Protein AF-A0A849EPQ3-F1 (afdb_monomer)

Secondary structure (DSSP, 8-state):
-HHHHHHHHHT--SHHHHHHHHHHHHHHHHHHHHHHHHHHHHHHTTTTSSPTT-SPPPPP-

pLDDT: mean 86.04, std 15.66, range [52.81, 98.44]

Sequence (61 aa):
MIRLADQGDADREDTGCGILYGILRDSAYKLWRMAEEEKKRHQKTERWTAPYPAAPERPPL

Mean predicted aligned error: 8.16 Å

Structure (mmCIF, N/CA/C/O backbone):
data_AF-A0A849EPQ3-F1
#
_entry.id   AF-A0A849EPQ3-F1
#
loop_
_atom_site.group_PDB
_atom_site.id
_atom_site.type_symbol
_atom_site.label_atom_id
_atom_site.label_alt_id
_atom_site.label_comp_id
_atom_site.label_asym_id
_atom_site.label_entity_id
_atom_site.label_seq_id
_atom_site.pdbx_PDB_ins_code
_atom_site.Cartn_x
_atom_site.Cartn_y
_atom_site.Cartn_z
_atom_site.occupancy
_atom_site.B_iso_or_equiv
_atom_site.auth_seq_id
_atom_site.auth_comp_id
_atom_site.auth_asym_id
_atom_site.auth_atom_id
_atom_site.pdbx_PDB_model_num
ATOM 1 N N . MET A 1 1 ? -3.264 1.519 -1.282 1.00 93.12 1 MET A N 1
ATOM 2 C CA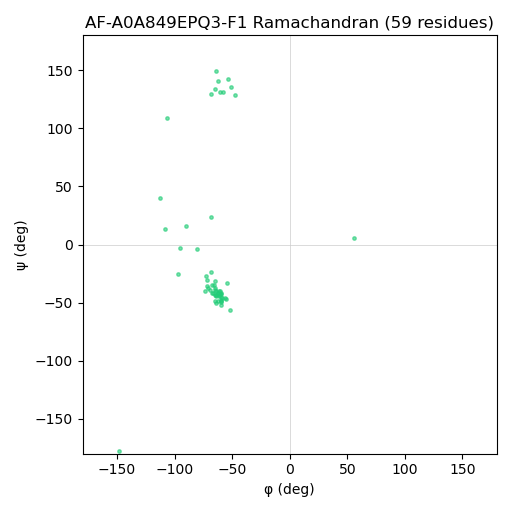 . MET A 1 1 ? -1.784 1.511 -1.283 1.00 93.12 1 MET A CA 1
ATOM 3 C C . MET A 1 1 ? -1.220 0.135 -1.609 1.00 93.12 1 MET A C 1
ATOM 5 O O . MET A 1 1 ? -0.534 0.056 -2.609 1.00 93.12 1 MET A O 1
ATOM 9 N N . ILE A 1 2 ? -1.554 -0.937 -0.872 1.00 96.88 2 ILE A N 1
ATOM 10 C CA . ILE A 1 2 ? -1.057 -2.306 -1.162 1.00 96.88 2 ILE A CA 1
ATOM 11 C C . ILE A 1 2 ? -1.296 -2.706 -2.628 1.00 96.88 2 ILE A C 1
ATOM 13 O O . ILE A 1 2 ? -0.342 -2.896 -3.367 1.00 96.88 2 ILE A O 1
ATOM 17 N N . ARG A 1 3 ? -2.553 -2.664 -3.095 1.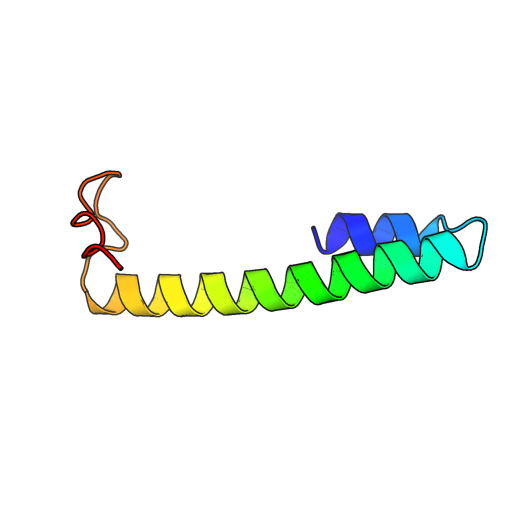00 97.69 3 ARG A N 1
ATOM 18 C CA . ARG A 1 3 ? -2.901 -2.954 -4.501 1.00 97.69 3 ARG A CA 1
ATOM 19 C C . ARG A 1 3 ? -2.140 -2.110 -5.533 1.00 97.69 3 ARG A C 1
ATOM 21 O O . ARG A 1 3 ? -1.887 -2.584 -6.628 1.00 97.69 3 ARG A O 1
ATOM 28 N N . LEU A 1 4 ? -1.812 -0.861 -5.195 1.00 96.94 4 LEU A N 1
ATOM 29 C CA . LEU A 1 4 ? -1.065 0.031 -6.087 1.00 96.94 4 LEU A CA 1
ATOM 30 C C . LEU A 1 4 ? 0.410 -0.380 -6.158 1.00 96.94 4 LEU A C 1
ATOM 32 O O . LEU A 1 4 ? 0.993 -0.359 -7.233 1.00 96.94 4 LEU A O 1
ATOM 36 N N . ALA A 1 5 ? 0.989 -0.773 -5.022 1.00 97.75 5 ALA A N 1
ATOM 37 C CA . ALA A 1 5 ? 2.339 -1.315 -4.976 1.00 97.75 5 ALA A CA 1
ATOM 38 C C . ALA A 1 5 ? 2.444 -2.638 -5.741 1.00 97.75 5 ALA A C 1
ATOM 40 O O . ALA A 1 5 ? 3.412 -2.842 -6.459 1.00 97.75 5 ALA A O 1
ATOM 41 N N . ASP A 1 6 ? 1.439 -3.507 -5.630 1.00 97.56 6 ASP A N 1
ATOM 42 C CA . ASP A 1 6 ? 1.429 -4.789 -6.339 1.00 97.56 6 ASP A CA 1
ATOM 43 C C . ASP A 1 6 ? 1.307 -4.615 -7.851 1.00 97.56 6 ASP A C 1
ATOM 45 O O . ASP A 1 6 ? 2.040 -5.264 -8.590 1.00 97.56 6 ASP A O 1
ATOM 49 N N . GLN A 1 7 ? 0.444 -3.700 -8.305 1.00 97.56 7 GLN A N 1
ATOM 50 C CA . GLN A 1 7 ? 0.347 -3.373 -9.726 1.00 97.56 7 GLN A CA 1
ATOM 51 C C . GLN A 1 7 ? 1.663 -2.784 -10.250 1.00 97.56 7 GLN A C 1
ATOM 53 O O . GLN A 1 7 ? 2.189 -3.248 -11.252 1.00 97.56 7 GLN A O 1
ATOM 58 N N . GLY A 1 8 ? 2.235 -1.806 -9.544 1.00 95.94 8 GLY A N 1
ATOM 59 C CA . GLY A 1 8 ? 3.471 -1.162 -9.982 1.00 95.94 8 GLY A CA 1
ATOM 60 C C . GLY A 1 8 ? 4.698 -2.079 -9.988 1.00 95.94 8 GLY A C 1
ATOM 61 O O . GLY A 1 8 ? 5.557 -1.958 -10.854 1.00 95.94 8 GLY A O 1
ATOM 62 N N . ASP A 1 9 ? 4.788 -3.016 -9.042 1.00 96.50 9 ASP A N 1
ATOM 63 C CA . ASP A 1 9 ? 5.857 -4.022 -9.006 1.00 96.50 9 ASP A CA 1
ATOM 64 C C . ASP A 1 9 ? 5.703 -5.077 -10.118 1.00 96.50 9 ASP A C 1
ATOM 66 O O . ASP A 1 9 ? 6.705 -5.599 -10.613 1.00 96.50 9 ASP A O 1
ATOM 70 N N . ALA A 1 10 ? 4.463 -5.376 -10.531 1.00 97.06 10 ALA A N 1
ATOM 71 C CA . ALA A 1 10 ? 4.175 -6.239 -11.678 1.00 97.06 10 ALA A CA 1
ATOM 72 C C . ALA A 1 10 ? 4.522 -5.560 -13.014 1.00 97.06 10 ALA A C 1
ATOM 74 O O . ALA A 1 10 ? 5.068 -6.213 -13.901 1.00 97.06 10 ALA A O 1
ATOM 75 N N . ASP A 1 11 ? 4.275 -4.253 -13.118 1.00 97.06 11 ASP A N 1
ATOM 76 C CA . ASP A 1 11 ? 4.523 -3.444 -14.317 1.00 97.06 11 ASP A CA 1
ATOM 77 C C . ASP A 1 11 ? 5.940 -2.826 -14.348 1.00 97.06 11 ASP A C 1
ATOM 79 O O . ASP A 1 11 ? 6.189 -1.877 -15.090 1.00 97.06 11 ASP A O 1
ATOM 83 N N . ARG A 1 12 ? 6.880 -3.306 -13.517 1.00 94.94 12 ARG A N 1
ATOM 84 C CA . ARG A 1 12 ? 8.201 -2.670 -13.377 1.00 94.94 12 ARG A CA 1
ATOM 85 C C . ARG A 1 12 ? 9.031 -2.733 -14.660 1.00 94.94 12 ARG A C 1
ATOM 87 O O . ARG A 1 12 ? 9.215 -3.797 -15.248 1.00 94.94 12 ARG A O 1
ATOM 94 N N . GLU A 1 13 ? 9.627 -1.599 -15.014 1.00 96.12 13 GLU A N 1
ATOM 95 C CA . GLU A 1 13 ? 10.513 -1.473 -16.180 1.00 96.12 13 GLU A CA 1
ATOM 96 C C . GLU A 1 13 ? 11.996 -1.593 -15.800 1.00 96.12 13 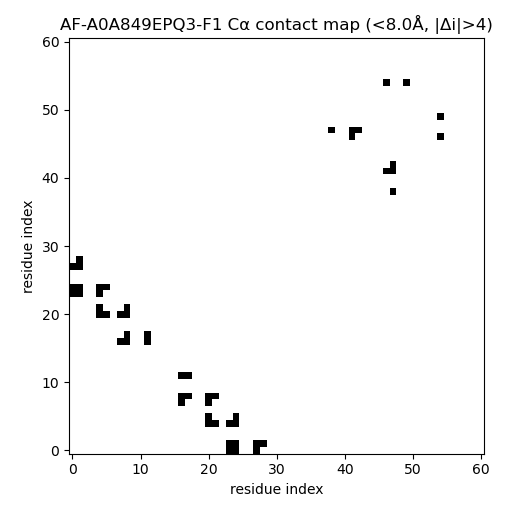GLU A C 1
ATOM 98 O O . GLU A 1 13 ? 12.822 -2.010 -16.612 1.00 96.12 13 GLU A O 1
ATOM 103 N N . ASP A 1 14 ? 12.342 -1.271 -14.550 1.00 96.50 14 ASP A N 1
ATOM 104 C CA . ASP A 1 14 ? 13.710 -1.325 -14.046 1.00 96.50 14 ASP A CA 1
ATOM 105 C C . ASP A 1 14 ? 13.793 -1.674 -12.545 1.00 96.50 14 ASP A C 1
ATOM 107 O O . ASP A 1 14 ? 12.803 -1.932 -11.848 1.00 96.50 14 ASP A O 1
ATOM 111 N N . THR A 1 15 ? 15.023 -1.695 -12.028 1.00 96.19 15 THR A N 1
ATOM 112 C CA . THR A 1 15 ? 15.305 -1.919 -10.604 1.00 96.19 15 THR A CA 1
ATOM 113 C C . THR A 1 15 ? 14.761 -0.791 -9.718 1.00 96.19 15 THR A C 1
ATOM 115 O O . THR A 1 15 ? 14.374 -1.045 -8.575 1.00 96.19 15 THR A O 1
ATOM 118 N N . GLY A 1 16 ? 14.704 0.443 -10.225 1.00 97.69 16 GLY A N 1
ATOM 119 C CA . GLY A 1 16 ? 14.186 1.607 -9.508 1.00 97.69 16 GLY A CA 1
ATOM 120 C C . GLY A 1 16 ? 12.699 1.470 -9.182 1.00 97.69 16 GLY A C 1
ATOM 121 O O . GLY A 1 16 ? 12.307 1.699 -8.036 1.00 97.69 16 GLY A O 1
ATOM 122 N N . CYS A 1 17 ? 11.890 0.998 -10.135 1.00 96.56 17 CYS A N 1
ATOM 123 C CA . CYS A 1 17 ? 10.485 0.642 -9.926 1.00 96.56 17 CYS A CA 1
ATOM 124 C C . CYS A 1 17 ? 10.333 -0.389 -8.799 1.00 96.56 17 CYS A C 1
ATOM 126 O O . CYS A 1 17 ? 9.515 -0.202 -7.897 1.00 96.56 17 CYS A O 1
ATOM 128 N N . GLY A 1 18 ? 11.163 -1.438 -8.797 1.00 95.88 18 GLY A N 1
ATOM 129 C CA . GLY A 1 18 ? 11.146 -2.463 -7.747 1.00 95.88 18 GLY A CA 1
ATOM 130 C C . GLY A 1 18 ? 11.431 -1.895 -6.351 1.00 95.88 18 GLY A C 1
ATOM 131 O O . GLY A 1 18 ? 10.734 -2.220 -5.389 1.00 95.88 18 GLY A O 1
ATOM 132 N N . ILE A 1 19 ? 12.409 -0.991 -6.231 1.00 97.81 19 ILE A N 1
ATOM 133 C CA . ILE A 1 19 ? 12.716 -0.304 -4.965 1.00 97.81 19 ILE A CA 1
ATOM 134 C C . ILE A 1 19 ? 11.539 0.583 -4.537 1.00 97.81 19 ILE A C 1
ATO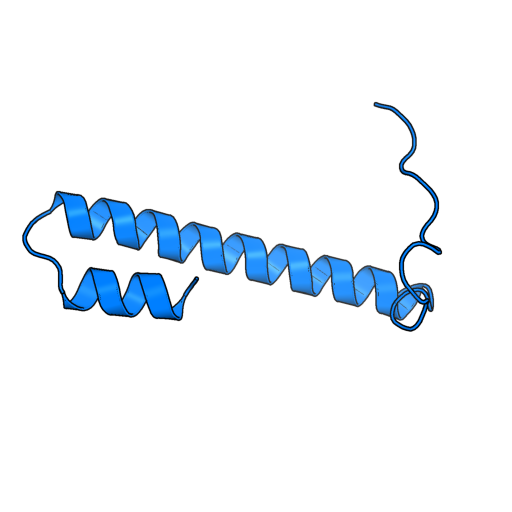M 136 O O . ILE A 1 19 ? 11.091 0.505 -3.391 1.00 97.81 19 ILE A O 1
ATOM 140 N N . LEU A 1 20 ? 11.013 1.401 -5.453 1.00 97.69 20 LEU A N 1
ATOM 141 C CA . LEU A 1 20 ? 9.921 2.335 -5.185 1.00 97.69 20 LEU A CA 1
ATOM 142 C C . LEU A 1 20 ? 8.657 1.612 -4.704 1.00 97.69 20 LEU A C 1
ATOM 144 O O . LEU A 1 20 ? 8.103 1.951 -3.653 1.00 97.69 20 LEU A O 1
ATOM 148 N N . TYR A 1 21 ? 8.205 0.602 -5.445 1.00 98.06 21 TYR A N 1
ATOM 149 C CA . TYR A 1 21 ? 7.000 -0.141 -5.091 1.00 98.06 21 TYR A CA 1
ATOM 150 C C . TYR A 1 21 ? 7.222 -1.064 -3.888 1.00 98.06 21 TYR A C 1
ATOM 152 O O . TYR A 1 21 ? 6.296 -1.255 -3.097 1.00 98.06 21 TYR A O 1
ATOM 160 N N . GLY A 1 22 ? 8.454 -1.524 -3.648 1.00 97.62 22 GLY A N 1
ATOM 161 C CA . GLY A 1 22 ? 8.844 -2.171 -2.394 1.00 97.62 22 GLY A CA 1
ATOM 162 C C . GLY A 1 22 ? 8.655 -1.262 -1.172 1.00 97.62 22 GLY A C 1
ATOM 163 O O . GLY A 1 22 ? 8.001 -1.655 -0.202 1.00 97.62 22 GLY A O 1
ATOM 164 N N . ILE A 1 23 ? 9.148 -0.020 -1.235 1.00 98.19 23 ILE A N 1
ATOM 165 C CA . ILE A 1 23 ? 8.967 0.988 -0.173 1.00 98.19 23 ILE A CA 1
ATOM 166 C C . ILE A 1 23 ? 7.481 1.310 0.028 1.00 98.19 23 ILE A C 1
ATOM 168 O O . ILE A 1 23 ? 7.009 1.395 1.169 1.00 98.19 23 ILE A O 1
ATOM 172 N N . LEU A 1 24 ? 6.724 1.466 -1.064 1.00 98.19 24 LEU A N 1
ATOM 173 C CA . LEU A 1 24 ? 5.287 1.735 -0.999 1.00 98.19 24 LEU A CA 1
ATOM 174 C C . LEU A 1 24 ? 4.537 0.594 -0.297 1.00 98.19 24 LEU A C 1
ATOM 176 O O . LEU A 1 24 ? 3.662 0.854 0.534 1.00 98.19 24 LEU A O 1
ATOM 180 N N . ARG A 1 25 ? 4.887 -0.659 -0.611 1.00 98.19 25 ARG A N 1
ATOM 181 C CA . ARG A 1 25 ? 4.282 -1.860 -0.024 1.00 98.19 25 ARG A CA 1
ATOM 182 C C . ARG A 1 25 ? 4.550 -1.940 1.478 1.00 98.19 25 ARG A C 1
ATOM 184 O O . ARG A 1 25 ? 3.604 -2.087 2.251 1.00 98.19 25 ARG A O 1
ATOM 191 N N . ASP A 1 26 ? 5.805 -1.789 1.899 1.00 98.44 26 ASP A N 1
ATOM 192 C CA . ASP A 1 26 ? 6.184 -1.790 3.320 1.00 98.44 26 ASP A CA 1
ATOM 193 C C . ASP A 1 26 ? 5.467 -0.674 4.101 1.00 98.44 26 ASP A C 1
ATOM 195 O O . ASP A 1 26 ? 4.841 -0.919 5.137 1.00 98.44 26 ASP A O 1
ATOM 199 N N . SER A 1 27 ? 5.454 0.540 3.546 1.00 98.38 27 SER A N 1
ATOM 200 C CA . SER A 1 27 ? 4.746 1.680 4.140 1.00 98.38 27 SER A CA 1
ATOM 201 C C . SER A 1 27 ? 3.248 1.407 4.286 1.00 98.38 27 SER A C 1
ATOM 203 O O . SER A 1 27 ? 2.657 1.716 5.321 1.00 98.38 27 SER A O 1
ATOM 205 N N . ALA A 1 28 ? 2.624 0.783 3.282 1.00 98.19 28 ALA A N 1
ATOM 206 C CA . ALA A 1 28 ? 1.206 0.449 3.317 1.00 98.19 28 ALA A CA 1
ATOM 207 C C . ALA A 1 28 ? 0.861 -0.531 4.449 1.00 98.19 28 ALA A C 1
ATOM 209 O O . ALA A 1 28 ? -0.137 -0.330 5.141 1.00 98.19 28 ALA A O 1
ATOM 210 N N . TYR A 1 29 ? 1.688 -1.555 4.678 1.00 98.25 29 TYR A N 1
ATOM 211 C CA . TYR A 1 29 ? 1.480 -2.501 5.778 1.00 98.25 29 TYR A CA 1
ATOM 212 C C . TYR A 1 29 ? 1.706 -1.866 7.152 1.00 98.25 29 TYR A C 1
ATOM 214 O O . TYR A 1 29 ? 0.938 -2.129 8.081 1.00 98.25 29 TYR A O 1
ATOM 222 N N . LYS A 1 30 ? 2.715 -0.997 7.288 1.00 98.31 30 LYS A N 1
ATOM 223 C CA . LYS A 1 30 ? 2.946 -0.224 8.519 1.00 98.31 30 LYS A CA 1
ATOM 224 C C . LYS A 1 30 ? 1.745 0.662 8.849 1.00 98.31 30 LYS A C 1
ATOM 226 O O . LYS A 1 30 ? 1.253 0.628 9.975 1.00 98.31 30 LYS A O 1
ATOM 231 N N . LEU A 1 31 ? 1.235 1.400 7.861 1.00 97.62 31 LEU A N 1
ATOM 232 C CA . LEU A 1 31 ? 0.037 2.233 8.008 1.00 97.62 31 LEU A CA 1
ATOM 233 C C . LEU A 1 31 ? -1.199 1.408 8.353 1.00 97.62 31 LEU A C 1
ATOM 235 O O . LEU A 1 31 ? -1.943 1.784 9.254 1.00 97.62 31 LEU A O 1
ATOM 239 N N . TRP A 1 32 ? -1.401 0.272 7.686 1.00 96.75 32 TRP A N 1
ATOM 240 C CA . TRP A 1 32 ? -2.526 -0.611 7.981 1.00 96.75 32 TRP A CA 1
ATOM 241 C C . TRP A 1 32 ? -2.499 -1.102 9.431 1.00 96.75 32 TRP A C 1
ATOM 243 O O . TRP A 1 32 ? -3.508 -1.009 10.127 1.00 96.75 32 TRP A O 1
ATOM 253 N N . ARG A 1 33 ? -1.332 -1.531 9.928 1.00 97.50 33 ARG A N 1
ATOM 254 C CA . ARG A 1 33 ? -1.170 -1.929 11.332 1.00 97.50 33 ARG A CA 1
ATOM 255 C C . ARG A 1 33 ? -1.504 -0.784 12.291 1.00 97.50 33 ARG A C 1
ATOM 257 O O . ARG A 1 33 ? -2.287 -0.986 13.214 1.00 97.50 33 ARG A O 1
ATOM 264 N N . MET A 1 34 ? -0.957 0.409 12.053 1.00 96.75 34 MET A N 1
ATOM 265 C CA . MET A 1 34 ? -1.225 1.589 12.885 1.00 96.75 34 MET A CA 1
ATOM 266 C C . MET A 1 34 ? -2.714 1.964 12.892 1.00 96.75 34 MET A C 1
ATOM 268 O O . MET A 1 34 ? -3.261 2.297 13.943 1.00 96.75 34 MET A O 1
ATOM 272 N N . ALA A 1 35 ? -3.388 1.867 11.7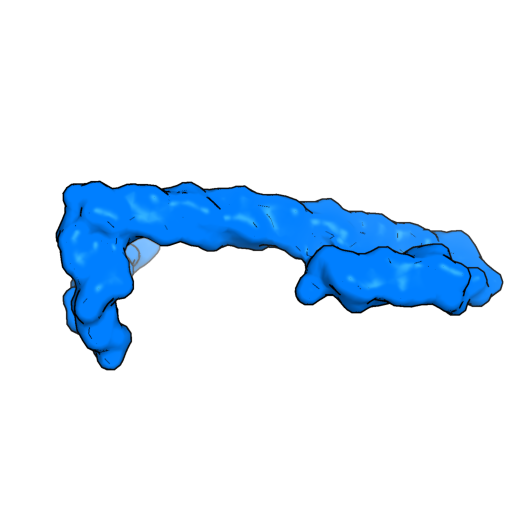44 1.00 94.56 35 ALA A N 1
ATOM 273 C CA . ALA A 1 35 ? -4.820 2.128 11.627 1.00 94.56 35 ALA A CA 1
ATOM 274 C C . ALA A 1 35 ? -5.663 1.095 12.392 1.00 94.56 35 ALA A C 1
ATOM 276 O O . ALA A 1 35 ? -6.609 1.469 13.083 1.00 94.56 35 ALA A O 1
ATOM 277 N N . GLU A 1 36 ? -5.311 -0.192 12.324 1.00 95.19 36 GLU A N 1
ATOM 278 C CA . GLU A 1 36 ? -5.984 -1.245 13.096 1.00 95.19 36 GLU A CA 1
ATOM 279 C C . GLU A 1 36 ? -5.776 -1.078 14.607 1.00 95.19 36 GLU A C 1
ATOM 281 O O . GLU A 1 36 ? -6.700 -1.284 15.396 1.00 95.19 36 GLU A O 1
ATOM 286 N N . GLU A 1 37 ? -4.581 -0.674 15.036 1.00 94.06 37 GLU A N 1
ATOM 287 C CA . GLU A 1 37 ? -4.305 -0.354 16.439 1.00 94.06 37 GLU A CA 1
ATOM 288 C C . GLU A 1 37 ? -5.126 0.847 16.920 1.00 94.06 37 GLU A C 1
ATOM 290 O O . GLU A 1 37 ? -5.729 0.786 17.994 1.00 94.06 37 GLU A O 1
ATOM 295 N N . GLU A 1 38 ? -5.210 1.908 16.117 1.00 91.94 38 GLU A N 1
ATOM 296 C CA . GLU A 1 38 ? -6.020 3.086 16.434 1.00 91.94 38 GLU A CA 1
ATOM 297 C C . GLU A 1 38 ? -7.512 2.753 16.484 1.00 91.94 38 GLU A C 1
ATOM 299 O O . GLU A 1 38 ? -8.205 3.114 17.436 1.00 91.94 38 GLU A O 1
ATOM 304 N N . LYS A 1 39 ? -8.005 1.970 15.521 1.00 87.75 39 LYS A N 1
ATOM 305 C CA . LYS A 1 39 ? -9.376 1.456 15.524 1.00 87.75 39 LYS A CA 1
ATOM 306 C C . LYS A 1 39 ? -9.678 0.685 16.807 1.00 87.75 39 LYS A C 1
ATOM 308 O O . LYS A 1 39 ? -10.694 0.950 17.444 1.00 87.75 39 LYS A O 1
ATOM 313 N N . LYS A 1 40 ? -8.792 -0.222 17.234 1.00 89.38 40 LYS A N 1
ATOM 314 C CA . LYS A 1 40 ? -8.949 -0.966 18.497 1.00 89.38 40 LYS A CA 1
ATOM 315 C C . LYS A 1 40 ? -8.958 -0.037 19.715 1.00 89.38 40 LYS A C 1
ATOM 317 O O . LYS A 1 40 ? -9.749 -0.258 20.631 1.00 89.38 40 LYS A O 1
ATOM 322 N N . ARG A 1 41 ? -8.116 1.006 19.743 1.00 87.94 41 ARG A N 1
ATOM 323 C CA . ARG A 1 41 ? -8.128 2.030 20.808 1.00 87.94 41 ARG A CA 1
ATOM 324 C C . ARG A 1 41 ? -9.457 2.792 20.846 1.00 87.94 41 ARG A C 1
ATOM 326 O O . ARG A 1 41 ? -10.012 2.993 21.926 1.00 87.94 41 ARG A O 1
ATOM 333 N N . HIS A 1 42 ? -10.004 3.152 19.689 1.00 83.94 42 HIS A N 1
ATOM 334 C CA . HIS A 1 42 ? -11.289 3.848 19.588 1.00 83.94 42 HIS A CA 1
ATOM 335 C C . HIS A 1 42 ? -12.492 2.961 19.919 1.00 83.94 42 HIS A C 1
ATOM 337 O O . HIS A 1 42 ? -13.436 3.431 20.546 1.00 83.94 42 HIS A O 1
ATOM 343 N N . GLN A 1 43 ? -12.459 1.674 19.569 1.00 84.19 43 GLN A N 1
ATOM 344 C CA . GLN A 1 43 ? -13.509 0.719 19.942 1.00 84.19 43 GLN A CA 1
ATOM 345 C C . GLN A 1 43 ? -13.581 0.502 21.458 1.00 84.19 43 GLN A C 1
ATOM 347 O O . GLN A 1 43 ? -14.671 0.402 22.005 1.00 84.19 43 GLN A O 1
ATOM 352 N N . LYS A 1 44 ? -12.433 0.484 22.149 1.00 83.44 44 LYS A N 1
ATOM 353 C CA . LYS A 1 44 ? -12.382 0.377 23.618 1.00 83.44 44 LYS A CA 1
ATOM 354 C C . LYS A 1 44 ? -12.910 1.613 24.347 1.00 83.44 44 LYS A C 1
ATOM 356 O O . LYS A 1 44 ? -13.272 1.509 25.509 1.00 83.44 44 LYS A O 1
ATOM 361 N N . THR A 1 45 ? -12.897 2.771 23.693 1.00 76.31 45 THR A N 1
ATOM 362 C CA . THR A 1 45 ? -13.249 4.068 24.293 1.00 76.31 45 THR A CA 1
ATOM 363 C C . THR A 1 45 ? -14.597 4.606 23.797 1.00 76.31 45 THR A C 1
ATOM 365 O O . THR A 1 45 ? -14.867 5.787 23.979 1.00 76.31 45 THR A O 1
ATOM 368 N N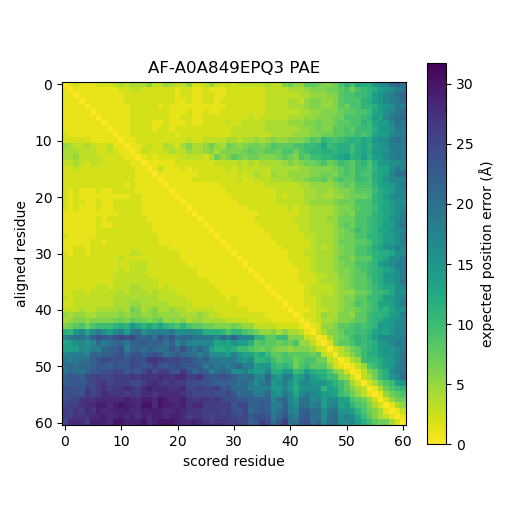 . GLU A 1 46 ? -15.414 3.775 23.125 1.00 66.50 46 GLU A N 1
ATOM 369 C CA . GLU A 1 46 ? -16.705 4.122 22.479 1.00 66.50 46 GLU A CA 1
ATOM 370 C C . GLU A 1 46 ? -16.638 5.265 21.440 1.00 66.50 46 GLU A C 1
ATOM 372 O O . GLU A 1 46 ? -17.633 5.657 20.834 1.00 66.50 46 GLU A O 1
ATOM 377 N N . ARG A 1 47 ? -15.432 5.751 21.133 1.00 66.69 47 ARG A N 1
ATOM 378 C CA . ARG A 1 47 ? -15.156 6.843 20.189 1.00 66.69 47 ARG A CA 1
ATOM 379 C C . ARG A 1 47 ? -15.157 6.386 18.728 1.00 66.69 47 ARG A C 1
ATOM 381 O O . ARG A 1 47 ? -15.020 7.209 17.831 1.00 66.69 47 ARG A O 1
ATOM 388 N N . TRP A 1 48 ? -15.323 5.085 18.470 1.00 67.94 48 TRP A N 1
ATOM 389 C CA . TRP A 1 48 ? -15.420 4.529 17.114 1.00 67.94 48 TRP A CA 1
ATOM 390 C C . TRP A 1 48 ? -16.697 4.959 16.375 1.00 67.94 48 TRP A C 1
ATOM 392 O O . TRP A 1 48 ? -16.663 5.158 15.165 1.00 67.94 48 TRP A O 1
ATOM 402 N N . THR A 1 49 ? -17.812 5.117 17.090 1.00 66.31 49 THR A N 1
ATOM 403 C CA . THR A 1 49 ? -19.106 5.547 16.528 1.00 66.31 49 THR A CA 1
ATOM 404 C C . THR A 1 49 ? -19.346 7.048 16.661 1.00 66.31 49 THR A C 1
ATOM 406 O O . THR A 1 49 ? -20.375 7.545 16.205 1.00 66.31 49 THR A O 1
ATOM 409 N N . ALA A 1 50 ? -18.425 7.778 17.296 1.00 61.69 50 ALA A N 1
ATOM 410 C CA . ALA A 1 50 ? -18.557 9.212 17.471 1.00 61.69 50 ALA A CA 1
ATOM 411 C C . ALA A 1 50 ? -18.422 9.918 16.107 1.00 61.69 50 ALA A C 1
ATOM 413 O O . ALA A 1 50 ? -17.454 9.660 15.384 1.00 61.69 50 ALA A O 1
ATOM 414 N N . PRO A 1 51 ? -19.357 10.810 15.730 1.00 61.47 51 PRO A N 1
ATOM 415 C CA . PRO A 1 51 ? -19.206 11.605 14.522 1.00 61.47 51 PRO A CA 1
ATOM 416 C C . PRO A 1 51 ? -17.946 12.469 14.640 1.00 61.47 51 PRO A C 1
ATOM 418 O O . PRO A 1 51 ? -17.709 13.131 15.654 1.00 61.47 51 PRO A O 1
ATOM 421 N N . TYR A 1 52 ? -17.112 12.459 13.602 1.00 57.25 52 TYR A N 1
ATOM 422 C CA . TYR A 1 52 ? -16.006 13.408 13.498 1.00 57.25 52 TYR A CA 1
ATOM 423 C C . TYR A 1 52 ? -16.577 14.842 13.539 1.00 57.25 52 TYR A C 1
ATOM 425 O O . TYR A 1 52 ? -17.542 15.094 12.813 1.00 57.25 52 TYR A O 1
ATOM 433 N N . PRO A 1 53 ? -16.046 15.778 14.359 1.00 58.03 53 PRO A N 1
ATOM 434 C CA . PRO A 1 53 ? -14.757 15.772 15.055 1.00 58.03 53 PRO A CA 1
ATOM 435 C C . PRO A 1 53 ? -14.873 15.667 16.593 1.00 58.03 53 PRO A C 1
ATOM 437 O O . PRO A 1 53 ? -14.121 16.330 17.298 1.00 58.03 53 PRO A O 1
ATOM 440 N N . ALA A 1 54 ? -15.779 14.852 17.149 1.00 56.94 54 ALA A N 1
ATOM 441 C CA . ALA A 1 54 ? -16.033 14.740 18.605 1.00 56.94 54 ALA A CA 1
ATOM 442 C C . ALA A 1 54 ? -14.881 14.113 19.435 1.00 56.94 54 ALA A C 1
ATOM 444 O O . ALA A 1 54 ? -15.067 13.537 20.504 1.00 56.94 54 ALA A O 1
ATOM 445 N N . ALA A 1 55 ? -13.670 14.182 18.910 1.00 59.78 55 ALA A N 1
ATOM 446 C CA . ALA A 1 55 ? -12.489 13.504 19.355 1.00 59.78 55 ALA A CA 1
ATOM 447 C C . ALA A 1 55 ? -11.598 14.570 20.037 1.00 59.78 55 ALA A C 1
ATOM 449 O O . ALA A 1 55 ? -11.077 15.396 19.294 1.00 59.78 55 ALA A O 1
ATOM 450 N N . PRO A 1 56 ? -11.409 14.593 21.383 1.00 59.97 56 PRO A N 1
ATOM 451 C CA . PRO A 1 56 ? -10.657 15.651 22.063 1.00 59.97 56 PRO A CA 1
ATOM 452 C C . PRO A 1 56 ? -9.326 15.930 21.372 1.00 59.97 56 PRO A C 1
ATOM 454 O O . PRO A 1 56 ? -8.571 14.998 21.060 1.00 59.97 56 PRO A O 1
ATOM 457 N N . GLU A 1 57 ? -9.121 17.217 21.096 1.00 60.75 57 GLU A N 1
ATOM 458 C CA . GLU A 1 57 ? -7.930 17.787 20.484 1.00 60.75 57 GLU A CA 1
ATOM 459 C C . GLU A 1 57 ? -6.691 17.3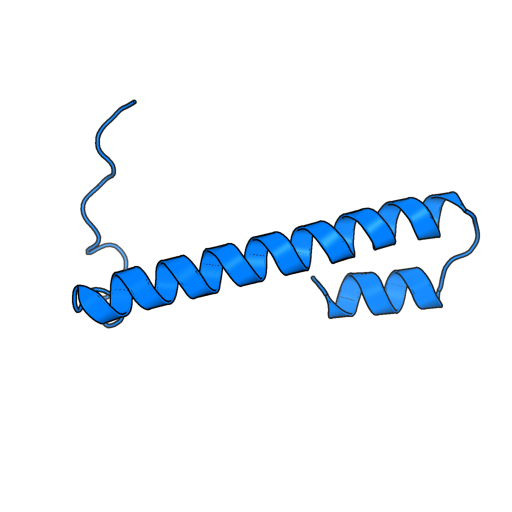05 21.249 1.00 60.75 57 GLU A C 1
ATOM 461 O O . GLU A 1 57 ? -6.693 17.208 22.478 1.00 60.75 57 GLU A O 1
ATOM 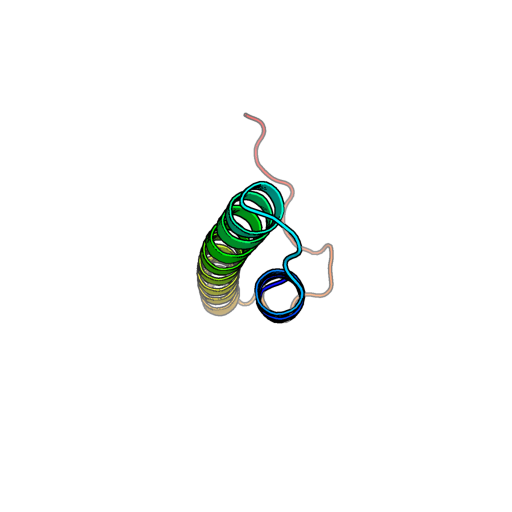466 N N . ARG A 1 58 ? -5.654 16.898 20.510 1.00 63.62 58 ARG A N 1
ATOM 467 C CA . ARG A 1 58 ? -4.422 16.323 21.074 1.00 63.62 58 ARG A CA 1
ATOM 468 C C . ARG A 1 58 ? -3.831 17.272 22.129 1.00 63.62 58 ARG A C 1
ATOM 470 O O . ARG A 1 58 ? -3.832 18.478 21.885 1.00 63.62 58 ARG A O 1
ATOM 477 N N . PRO A 1 59 ? -3.255 16.769 23.236 1.00 52.81 59 PRO A N 1
ATOM 478 C CA . PRO A 1 59 ? -2.427 17.619 24.081 1.00 52.81 59 PRO A CA 1
ATOM 479 C C . PRO A 1 59 ? -1.213 18.113 23.267 1.00 52.81 59 PRO A C 1
ATOM 481 O O . PRO A 1 59 ? -0.690 17.347 22.447 1.00 52.81 59 PRO A O 1
ATOM 484 N N . PRO A 1 60 ? -0.793 19.381 23.438 1.00 55.12 60 PRO A N 1
ATOM 485 C CA . PRO A 1 60 ? 0.369 19.921 22.742 1.00 55.12 60 PRO A CA 1
ATOM 486 C C . PRO A 1 60 ? 1.648 19.182 23.162 1.00 55.12 60 PRO A C 1
ATOM 488 O O . PRO A 1 60 ? 1.730 18.676 24.282 1.00 55.12 60 PRO A O 1
ATOM 491 N N . LEU A 1 61 ? 2.587 19.102 22.210 1.00 61.00 61 LEU A N 1
ATOM 492 C CA . LEU A 1 61 ? 3.922 18.503 22.340 1.00 61.00 61 LEU A CA 1
ATOM 493 C C . LEU A 1 61 ? 4.690 19.018 23.562 1.00 61.00 61 LEU A C 1
ATOM 495 O O . LEU A 1 61 ? 4.625 20.244 23.811 1.00 61.00 61 LEU A O 1
#

Foldseek 3Di:
DQVVLVVQCVVDPDVVSVVVSVVVNVVVVVVVVVVVVVCVVCVVVVNNPPPPPPDPDDDDD

Solvent-accessible surface area (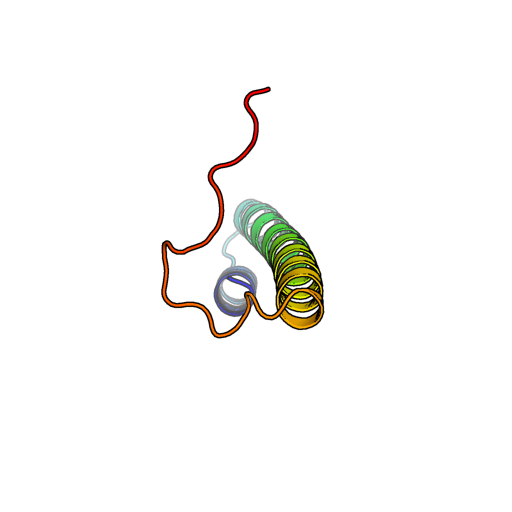backbone atoms only — not comparable to full-atom values): 3584 Å² total; per-residue (Å²): 94,50,72,56,17,54,51,44,48,72,68,45,88,50,72,65,40,45,53,53,23,49,53,44,32,54,50,33,53,53,50,51,52,54,49,53,52,50,50,53,55,26,56,77,65,64,53,64,80,50,62,87,80,79,62,84,76,75,82,81,133

Radius of gyration: 17.12 Å; Cα contacts (8 Å, |Δi|>4): 27; chains: 1; bounding box: 34×26×40 Å